Protein AF-A0A2G4IRA8-F1 (afdb_monomer)

Solvent-accessible surface area (backbone atoms only — not comparable to full-atom values): 6356 Å² total; per-residue (Å²): 109,27,68,59,30,42,78,68,69,36,54,68,62,12,44,54,40,19,49,54,39,30,77,71,67,37,29,69,26,20,33,50,36,24,51,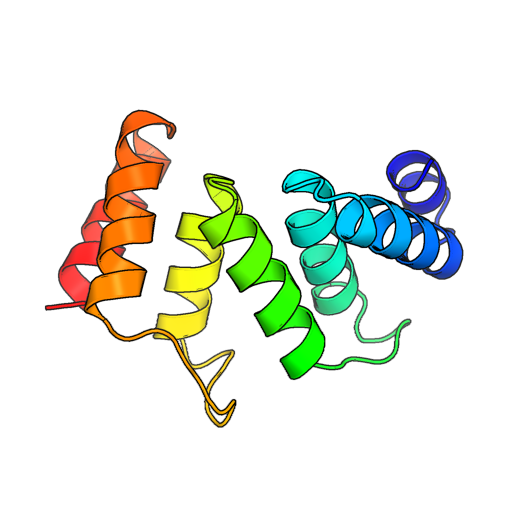50,46,70,76,37,43,92,81,41,92,68,48,69,69,61,31,50,51,25,24,52,50,6,25,76,59,68,29,46,71,25,17,51,49,44,43,52,38,51,75,70,47,75,58,64,91,53,84,88,65,76,51,64,73,54,46,46,51,30,39,65,69,21,48,88,75,48,56,73,70,52,35,56,53,45,53,55,55,51,61,75,62,111

Sequence (118 aa):
MGRCFFYAGQTAEALASFRQAASLGYRQAHFIHGLVMMRHSEVVSFDLKQIEGHWRDAARLDHANAQVSYVRETLRGTFEGIAGRPERAELKRFLEHAWPKVDYLGGLLIDDLMAALV

Secondary structure (DSSP, 8-state):
-HHHHHHTT-HHHHHHHHHHHHHTT-HHHHHHHHHHHHHTTTTS---HHHHHHHHHHHHHTT-HHHHHHHHHHHHTTTTTT-TTPPPHHHHHHHHHHHGGGS-HHHHHHHHHHHHTT-

Foldseek 3Di:
DLVVCVVVVNLVVNLVVLVVVVVVVDLVSLQVNLVSLVVVVVPDPNDLLSSLVSLVSSLVSLNLVSLLVSLVCVLVCVCPPHPPDDQLVVSLVSLVSNCVVDDPVSNVSSVVSNVSSD

Radius of gyration: 14.45 Å; Cα contacts (8 Å, |Δi|>4): 133; chains: 1; bounding box: 35×28×39 Å

Nearest PDB structures (foldseek):
  2xev-assembly1_A  TM=5.553E-01  e=2.426E-01  Xanthomonas campestris
  3sf4-assembly1_A  TM=6.015E-01  e=3.464E-01  Homo sapiens
  6hc2-assembly1_C  TM=5.892E-01  e=3.835E-01  Homo sapiens
  4wng-assembly1_A  TM=5.039E-01  e=2.276E+00  Homo sapiens
  5nnp-assembly1_A  TM=4.182E-01  e=1.236E+00  Thermochaetoides thermophila DSM 1495

pLDDT: mean 93.38, std 5.29, range [73.31, 98.5]

Mean predicted aligned error: 3.24 Å

Structure (mmCIF, N/CA/C/O backbone):
data_AF-A0A2G4IRA8-F1
#
_entry.id   AF-A0A2G4IRA8-F1
#
loop_
_atom_site.group_PDB
_atom_site.id
_atom_site.type_symbol
_atom_site.label_atom_id
_atom_site.label_alt_id
_atom_site.label_comp_id
_atom_site.label_asym_id
_atom_site.label_entity_id
_atom_site.label_seq_id
_atom_site.pdbx_PDB_ins_code
_atom_site.Cartn_x
_atom_site.Cartn_y
_atom_site.Cartn_z
_atom_site.occupancy
_atom_site.B_iso_or_equiv
_atom_site.auth_seq_id
_atom_site.auth_comp_id
_atom_site.auth_asym_id
_atom_site.auth_atom_id
_atom_site.pdbx_PDB_model_num
ATOM 1 N N . MET A 1 1 ? -6.395 13.486 14.340 1.00 82.38 1 MET A N 1
ATOM 2 C CA . MET A 1 1 ? -7.271 12.731 15.263 1.00 82.38 1 MET A CA 1
ATOM 3 C C . MET A 1 1 ? -7.194 11.218 15.062 1.00 82.38 1 MET A C 1
ATOM 5 O O . MET A 1 1 ? -6.982 10.537 16.049 1.00 82.38 1 MET A O 1
ATOM 9 N N . GLY A 1 2 ? -7.257 10.675 13.835 1.00 89.75 2 GLY A N 1
ATOM 10 C CA . GLY A 1 2 ? -7.305 9.211 13.621 1.00 89.75 2 GLY A CA 1
ATOM 11 C C . GLY A 1 2 ? -6.230 8.371 14.330 1.00 89.75 2 GLY A C 1
ATOM 12 O O . GLY A 1 2 ? -6.560 7.373 1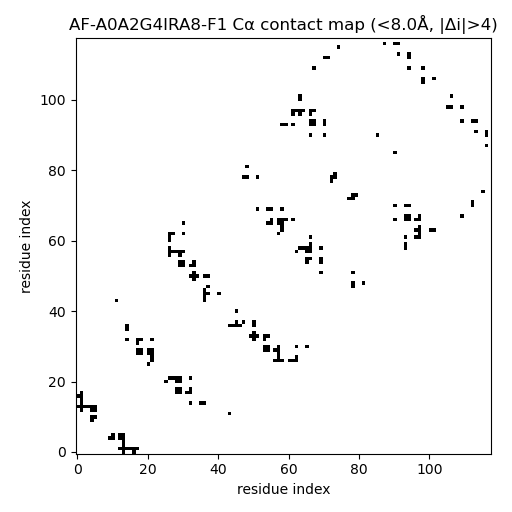4.957 1.00 89.75 2 GLY A O 1
ATOM 13 N N . ARG A 1 3 ? -4.957 8.798 14.326 1.00 90.62 3 ARG A N 1
ATOM 14 C CA . ARG A 1 3 ? -3.897 8.104 15.090 1.00 90.62 3 ARG A CA 1
ATOM 15 C C . ARG A 1 3 ? -4.117 8.157 16.608 1.00 90.62 3 ARG A C 1
ATOM 17 O O . ARG A 1 3 ? -3.820 7.184 17.281 1.00 90.62 3 ARG A O 1
ATOM 24 N N . CYS A 1 4 ? -4.648 9.262 17.136 1.00 94.31 4 CYS A N 1
ATOM 25 C CA . CYS A 1 4 ? -4.956 9.398 18.563 1.00 94.31 4 CYS A CA 1
ATOM 26 C C . CYS A 1 4 ? -6.051 8.410 18.979 1.00 94.31 4 CYS A C 1
ATOM 28 O O . CYS A 1 4 ? -5.866 7.696 19.954 1.00 94.31 4 CYS A O 1
ATOM 30 N N . PHE A 1 5 ? -7.136 8.314 18.201 1.00 93.81 5 PHE A N 1
ATOM 31 C CA . PHE A 1 5 ? -8.185 7.317 18.435 1.00 93.81 5 PHE A CA 1
ATOM 32 C C . PHE A 1 5 ? -7.640 5.891 18.350 1.00 93.81 5 PHE A C 1
ATOM 34 O O . PHE A 1 5 ? -7.915 5.078 19.225 1.00 93.81 5 PHE A O 1
ATOM 41 N N . PHE A 1 6 ? -6.797 5.608 17.352 1.00 92.19 6 PHE A N 1
ATOM 42 C CA . PHE A 1 6 ? -6.185 4.290 17.207 1.00 92.19 6 PHE A CA 1
ATOM 43 C C . PHE A 1 6 ? -5.345 3.908 18.435 1.00 92.19 6 PHE A C 1
ATOM 45 O O . PHE A 1 6 ? -5.518 2.825 18.982 1.00 92.19 6 PHE A O 1
ATOM 52 N N 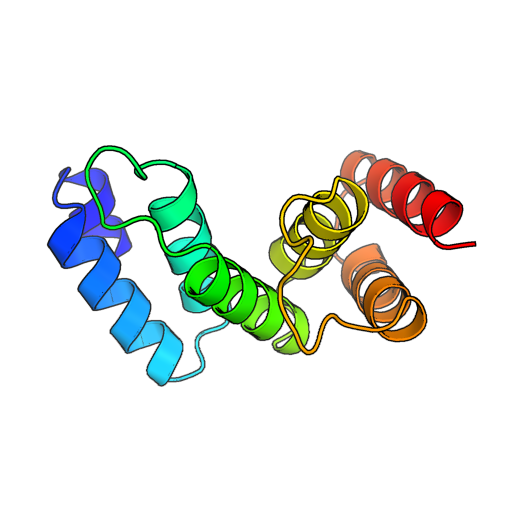. TYR A 1 7 ? -4.483 4.809 18.919 1.00 92.50 7 TYR A N 1
ATOM 53 C CA . TYR A 1 7 ? -3.676 4.558 20.119 1.00 92.50 7 TYR A CA 1
ATOM 54 C C . TYR A 1 7 ? -4.498 4.490 21.412 1.00 92.50 7 TYR A C 1
ATOM 56 O O . TYR A 1 7 ? -4.053 3.867 22.370 1.00 92.50 7 TYR A O 1
ATOM 64 N N . ALA A 1 8 ? -5.695 5.078 21.434 1.00 94.38 8 ALA A N 1
ATOM 65 C CA . ALA A 1 8 ? -6.648 4.953 22.532 1.00 94.38 8 ALA A CA 1
ATOM 66 C C . ALA A 1 8 ? -7.516 3.676 22.454 1.00 94.38 8 ALA A C 1
ATOM 68 O O . ALA A 1 8 ? -8.401 3.496 23.286 1.00 94.38 8 ALA A O 1
ATOM 69 N N . GLY A 1 9 ? -7.306 2.801 21.460 1.00 90.88 9 GLY A N 1
ATOM 70 C CA . GLY A 1 9 ? -8.118 1.593 21.249 1.00 90.88 9 GLY A CA 1
ATOM 71 C C . GLY A 1 9 ? -9.498 1.854 20.629 1.00 90.88 9 GLY A C 1
ATOM 72 O O . GLY A 1 9 ? -10.315 0.944 20.524 1.00 90.88 9 GLY A O 1
ATOM 73 N N . GLN A 1 10 ? -9.764 3.084 20.188 1.00 92.62 10 GLN A N 1
ATOM 74 C CA . GLN A 1 10 ? -11.025 3.516 19.583 1.00 92.62 10 GLN A CA 1
ATOM 75 C C . GLN A 1 10 ? -10.999 3.282 18.065 1.00 92.62 10 GLN A C 1
ATOM 77 O O . GLN A 1 10 ? -10.891 4.211 17.259 1.00 92.62 10 GLN A O 1
ATOM 82 N N . THR A 1 11 ? -11.008 2.009 17.657 1.00 91.81 11 THR A N 1
ATOM 83 C CA . THR A 1 11 ? -10.778 1.598 16.259 1.00 91.81 11 THR A CA 1
ATOM 84 C C . THR A 1 11 ? -11.831 2.148 15.291 1.00 91.81 11 THR A C 1
ATOM 86 O O . THR A 1 11 ? -11.482 2.559 14.183 1.00 91.81 11 THR A O 1
ATOM 89 N N . ALA A 1 12 ? -13.104 2.218 15.691 1.00 90.19 12 ALA A N 1
ATOM 90 C CA . ALA A 1 12 ? -14.177 2.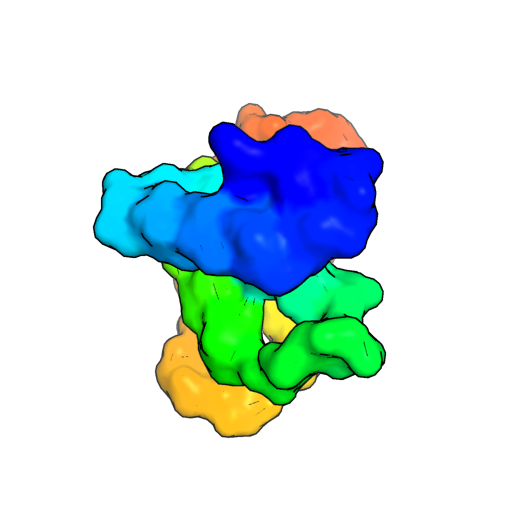722 14.831 1.00 90.19 12 ALA A CA 1
ATOM 91 C C . ALA A 1 12 ? -14.012 4.224 14.529 1.00 90.19 12 ALA A C 1
ATOM 93 O O . ALA A 1 12 ? -14.075 4.648 13.372 1.00 90.19 12 ALA A O 1
ATOM 94 N N . GLU A 1 13 ? -13.721 5.030 15.550 1.00 93.75 13 GLU A N 1
ATOM 95 C CA . GLU A 1 13 ? -13.466 6.468 15.437 1.00 93.75 13 GLU A CA 1
ATOM 96 C C . GLU A 1 13 ? -12.166 6.753 14.676 1.00 93.75 13 GLU A C 1
ATOM 98 O O . GLU A 1 13 ? -12.078 7.713 13.896 1.00 93.75 13 GLU A O 1
ATOM 103 N N . ALA A 1 14 ? -11.160 5.889 14.848 1.00 94.81 14 ALA A N 1
ATOM 104 C CA . ALA A 1 14 ? -9.929 5.936 14.074 1.00 94.81 14 ALA A CA 1
ATOM 105 C C . ALA A 1 14 ? -10.205 5.732 12.580 1.00 94.81 14 ALA A C 1
ATOM 107 O O . ALA A 1 14 ? -9.796 6.569 11.772 1.00 94.81 14 ALA A O 1
ATOM 108 N N . LEU A 1 15 ? -10.941 4.677 12.212 1.00 93.25 15 LEU A N 1
ATOM 109 C CA . LEU A 1 15 ? -11.313 4.398 10.823 1.00 93.25 15 LEU A CA 1
ATOM 110 C C . LEU A 1 15 ? -12.149 5.530 10.221 1.00 93.25 15 LEU A C 1
ATOM 112 O O . LEU A 1 15 ? -11.830 6.000 9.130 1.00 93.25 15 LEU A O 1
ATOM 116 N N . ALA A 1 16 ? -13.146 6.049 10.944 1.00 93.62 16 ALA A N 1
ATOM 117 C CA . ALA A 1 16 ? -13.934 7.194 10.486 1.00 93.62 16 ALA A CA 1
ATOM 118 C C . ALA A 1 16 ? -13.047 8.418 10.192 1.00 93.62 16 ALA A C 1
ATOM 120 O O . ALA A 1 16 ? -13.178 9.050 9.140 1.00 93.62 16 ALA A O 1
ATOM 121 N N . SER A 1 17 ? -12.087 8.702 11.077 1.00 96.25 17 SER A N 1
ATOM 122 C CA . SER A 1 17 ? -11.123 9.791 10.903 1.00 96.25 17 SER A CA 1
ATOM 123 C C . SER A 1 17 ? -10.183 9.567 9.715 1.00 96.25 17 SER A C 1
ATOM 125 O O . SER A 1 17 ? -9.885 10.507 8.976 1.00 96.25 17 SER A O 1
ATOM 127 N N . PHE A 1 18 ? -9.688 8.340 9.521 1.00 95.56 18 PHE A N 1
ATOM 128 C CA . PHE A 1 18 ? -8.832 8.017 8.380 1.00 95.56 18 PHE A CA 1
ATOM 129 C C . PHE A 1 18 ? -9.604 8.088 7.066 1.00 95.56 18 PHE A C 1
ATOM 131 O O . PHE A 1 18 ? -9.084 8.652 6.109 1.00 95.56 18 PHE A O 1
ATOM 138 N N . ARG A 1 19 ? -10.854 7.616 7.027 1.00 94.62 19 ARG A N 1
ATOM 139 C CA . ARG A 1 19 ? -11.734 7.738 5.860 1.00 94.62 19 ARG A CA 1
ATOM 140 C C . ARG A 1 19 ? -11.979 9.198 5.490 1.00 94.62 19 ARG A C 1
ATOM 142 O O . ARG A 1 19 ? -11.874 9.549 4.318 1.00 94.62 19 ARG A O 1
ATOM 149 N N . GLN A 1 20 ? -12.247 10.058 6.474 1.00 96.44 20 GLN A N 1
ATOM 150 C CA . GLN A 1 20 ? -12.405 11.493 6.231 1.00 96.44 20 GLN A CA 1
ATOM 151 C C . GLN A 1 20 ? -11.123 12.102 5.646 1.00 96.44 20 GLN A C 1
ATOM 153 O O . GLN A 1 20 ? -11.174 12.772 4.619 1.00 96.44 20 GLN A O 1
ATOM 158 N N . ALA A 1 21 ? -9.959 11.833 6.240 1.00 96.88 21 ALA A N 1
ATOM 159 C CA . ALA A 1 21 ? -8.692 12.325 5.702 1.00 96.88 21 ALA A CA 1
ATOM 160 C C . ALA A 1 21 ? -8.375 11.742 4.306 1.00 96.88 21 ALA A C 1
ATOM 162 O O . ALA A 1 21 ? -7.887 12.458 3.437 1.00 96.88 21 ALA A O 1
ATOM 163 N N . ALA A 1 22 ? -8.699 10.477 4.039 1.00 96.19 22 ALA A N 1
ATOM 164 C CA . ALA A 1 22 ? -8.558 9.894 2.707 1.00 96.19 22 ALA A CA 1
ATOM 165 C C . ALA A 1 22 ? -9.435 10.635 1.682 1.00 96.19 22 ALA A C 1
ATOM 167 O O . ALA A 1 22 ? -8.943 11.020 0.629 1.00 96.19 22 ALA A O 1
ATOM 168 N N . SER A 1 23 ? -10.686 10.965 2.029 1.00 94.81 23 SER A N 1
ATOM 169 C CA . SER A 1 23 ? -11.576 11.744 1.149 1.00 94.81 23 SER A CA 1
ATOM 170 C C . SER A 1 23 ? -11.062 13.155 0.820 1.00 94.81 23 SER A C 1
ATOM 172 O O . SER A 1 23 ? -11.467 13.739 -0.180 1.00 94.81 23 SER A O 1
ATOM 174 N N . LEU A 1 24 ? -10.135 13.684 1.626 1.00 95.50 24 LEU A N 1
ATOM 175 C CA . LEU A 1 24 ? -9.441 14.956 1.395 1.00 95.50 24 LEU A CA 1
ATOM 176 C C . LEU A 1 24 ? -8.121 14.793 0.612 1.00 95.50 24 LEU A C 1
ATOM 178 O O . LEU A 1 24 ? -7.358 15.747 0.491 1.00 95.50 24 LEU A O 1
ATOM 182 N N . GLY A 1 25 ? -7.817 13.594 0.105 1.00 93.44 25 GLY A N 1
ATOM 183 C CA . GLY A 1 25 ? -6.630 13.317 -0.711 1.00 93.44 25 GLY A CA 1
ATOM 184 C C . GLY A 1 25 ? -5.349 13.034 0.081 1.00 93.44 25 GLY A C 1
ATOM 185 O O . GLY A 1 25 ? -4.261 12.974 -0.496 1.00 93.44 25 GLY A O 1
ATOM 186 N N . TYR A 1 26 ? -5.422 12.835 1.402 1.00 96.31 26 TYR A N 1
ATOM 187 C CA . TYR A 1 26 ? -4.228 12.520 2.190 1.00 96.31 26 TYR A CA 1
ATOM 188 C C . TYR A 1 26 ? -3.758 11.079 1.932 1.00 96.31 26 TYR A C 1
ATOM 190 O O . TYR A 1 26 ? -4.282 10.123 2.507 1.00 96.31 26 TYR A O 1
ATOM 198 N N . ARG A 1 27 ? -2.689 10.917 1.140 1.00 96.56 27 ARG A N 1
ATOM 199 C CA . ARG A 1 27 ? -2.079 9.611 0.795 1.00 96.56 27 ARG A CA 1
ATOM 200 C C . ARG A 1 27 ? -1.790 8.702 1.995 1.00 96.56 27 ARG A C 1
ATOM 202 O O . ARG A 1 27 ? -2.018 7.497 1.955 1.00 96.56 27 ARG A O 1
ATOM 209 N N . GLN A 1 28 ? -1.325 9.290 3.099 1.00 96.06 28 GLN A N 1
ATOM 210 C CA . GLN A 1 28 ? -1.027 8.567 4.337 1.00 96.06 28 GLN A CA 1
ATOM 211 C C . GLN A 1 28 ? -2.298 8.009 4.984 1.00 96.06 28 GLN A C 1
ATOM 213 O O . GLN A 1 28 ? -2.256 6.938 5.588 1.00 96.06 28 GLN A O 1
ATOM 218 N N . ALA A 1 29 ? -3.413 8.735 4.873 1.00 96.50 29 ALA A N 1
ATOM 219 C CA . ALA A 1 29 ? -4.690 8.315 5.424 1.00 96.50 29 ALA A CA 1
ATOM 220 C C . ALA A 1 29 ? -5.258 7.132 4.641 1.00 96.50 29 ALA A C 1
ATOM 222 O O . ALA A 1 29 ? -5.681 6.172 5.271 1.00 96.50 29 ALA A O 1
ATOM 223 N N . HIS A 1 30 ? -5.165 7.146 3.307 1.00 96.62 30 HIS A N 1
ATOM 224 C CA . HIS A 1 30 ? -5.491 5.981 2.479 1.00 96.62 30 HIS A CA 1
ATOM 225 C C . HIS A 1 30 ? -4.715 4.731 2.929 1.00 96.62 30 HIS A C 1
ATOM 227 O O . HIS A 1 30 ? -5.320 3.708 3.247 1.00 96.62 30 HIS A O 1
ATOM 233 N N . PHE A 1 31 ? -3.386 4.828 3.050 1.00 96.56 31 PHE A N 1
ATOM 234 C CA . PHE A 1 31 ? -2.561 3.685 3.450 1.00 96.56 31 PHE A CA 1
ATOM 235 C C . PHE A 1 31 ? -2.909 3.164 4.855 1.00 96.56 31 PHE A C 1
ATOM 237 O O . PHE A 1 31 ? -3.120 1.964 5.040 1.00 96.56 31 PHE A O 1
ATOM 244 N N . ILE A 1 32 ? -3.010 4.060 5.847 1.00 95.06 32 ILE A N 1
ATOM 245 C CA . ILE A 1 32 ? -3.318 3.670 7.232 1.00 95.06 32 ILE A CA 1
ATOM 246 C C . ILE A 1 32 ? -4.736 3.111 7.349 1.00 95.06 32 ILE A C 1
ATOM 248 O O . ILE A 1 32 ? -4.924 2.142 8.075 1.00 95.06 32 ILE A O 1
ATOM 252 N N . HIS A 1 33 ? -5.713 3.673 6.633 1.00 94.38 33 HIS A N 1
ATOM 253 C CA . HIS A 1 33 ? -7.091 3.190 6.674 1.00 94.38 33 HIS A CA 1
ATOM 254 C C . HIS A 1 33 ? -7.163 1.713 6.272 1.00 94.38 33 HIS A C 1
ATOM 256 O O . HIS A 1 33 ? -7.608 0.887 7.067 1.00 94.38 33 HIS A O 1
ATOM 262 N N . GLY A 1 34 ? -6.614 1.362 5.102 1.00 93.38 34 GLY A N 1
ATOM 263 C CA . GLY A 1 34 ? -6.574 -0.031 4.653 1.00 93.38 34 GLY A CA 1
ATOM 264 C C . GLY A 1 34 ? -5.736 -0.934 5.568 1.00 93.38 34 GLY A C 1
ATOM 265 O O . GLY A 1 34 ? -6.124 -2.068 5.829 1.00 93.38 34 GLY A O 1
ATOM 266 N N . LEU A 1 35 ? -4.624 -0.431 6.125 1.00 92.44 35 LEU A N 1
ATOM 267 C CA . LEU A 1 35 ? -3.790 -1.202 7.058 1.00 92.44 35 LEU A CA 1
ATOM 268 C C . LEU A 1 35 ? -4.537 -1.560 8.351 1.00 92.44 35 LEU A C 1
ATOM 270 O O . LEU A 1 35 ? -4.420 -2.686 8.829 1.00 92.44 35 LEU A O 1
ATOM 274 N N . VAL A 1 36 ? -5.290 -0.614 8.919 1.00 92.12 36 VAL A N 1
ATOM 275 C CA . VAL A 1 36 ? -6.080 -0.845 10.138 1.00 92.12 36 VAL A CA 1
ATOM 276 C C . VAL A 1 36 ? -7.228 -1.808 9.850 1.00 92.12 36 VAL A C 1
ATOM 278 O O . VAL A 1 36 ? -7.414 -2.748 10.616 1.00 92.12 36 VAL A O 1
ATOM 281 N N . MET A 1 37 ? -7.935 -1.642 8.727 1.00 91.25 37 MET A N 1
ATOM 282 C CA . MET A 1 37 ? -8.984 -2.580 8.309 1.00 91.25 37 MET A CA 1
ATOM 283 C C . MET A 1 37 ? -8.463 -4.012 8.147 1.00 91.25 37 MET A C 1
ATOM 285 O O . MET A 1 37 ? -9.113 -4.956 8.583 1.00 91.25 37 MET A O 1
ATOM 289 N N . MET A 1 38 ? -7.279 -4.178 7.551 1.00 88.00 38 MET A N 1
ATOM 290 C CA . MET A 1 38 ? -6.683 -5.496 7.334 1.00 88.00 38 MET A CA 1
ATOM 291 C C . MET A 1 38 ? -6.214 -6.157 8.639 1.00 88.00 38 MET A C 1
ATOM 293 O O . MET A 1 38 ? -6.309 -7.370 8.774 1.00 88.00 38 MET A O 1
ATOM 297 N N . ARG A 1 39 ? -5.698 -5.377 9.600 1.00 86.62 39 ARG A N 1
ATOM 298 C CA . ARG A 1 39 ? -5.170 -5.894 10.878 1.00 86.62 39 ARG A CA 1
ATOM 299 C C . ARG A 1 39 ? -6.225 -6.151 11.947 1.00 86.62 39 ARG A C 1
ATOM 301 O O . ARG A 1 39 ? -5.926 -6.888 12.875 1.00 86.62 39 ARG A O 1
ATOM 308 N N . HIS A 1 40 ? -7.387 -5.516 11.830 1.00 85.19 40 HIS A N 1
ATOM 309 C CA . HIS A 1 40 ? -8.462 -5.589 12.820 1.00 85.19 40 HIS A CA 1
ATOM 310 C C . HIS A 1 40 ? -9.759 -6.142 12.230 1.00 85.19 40 HIS A C 1
ATOM 312 O O . HIS A 1 40 ? -10.850 -5.758 12.649 1.00 85.19 40 HIS A O 1
ATOM 318 N N . SER A 1 41 ? 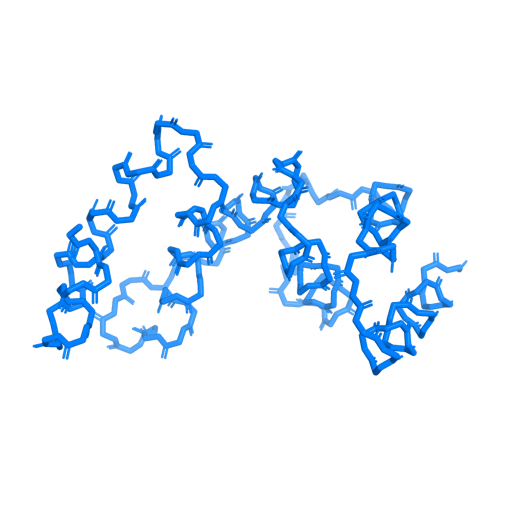-9.643 -7.026 11.236 1.00 81.25 41 SER A N 1
ATOM 319 C CA . SER A 1 41 ? -10.765 -7.661 10.529 1.00 81.25 41 SER A CA 1
ATOM 320 C C . SER A 1 41 ? -11.777 -8.365 11.446 1.00 81.25 41 SER A C 1
ATOM 322 O O . SER A 1 41 ? -12.924 -8.573 11.070 1.00 81.25 41 SER A O 1
ATOM 324 N N . GLU A 1 42 ? -11.357 -8.721 12.657 1.00 79.62 42 GLU A N 1
ATOM 325 C CA . GLU A 1 42 ? -12.163 -9.329 13.710 1.00 79.62 42 GLU A CA 1
ATOM 326 C C . GLU A 1 42 ? -13.039 -8.321 14.472 1.00 79.62 42 GLU A C 1
ATOM 328 O O . GLU A 1 42 ? -14.043 -8.703 15.067 1.00 79.62 42 GLU A O 1
ATOM 333 N N . VAL A 1 43 ? -12.675 -7.035 14.446 1.00 73.31 43 VAL A N 1
ATOM 334 C CA . VAL A 1 43 ? -13.381 -5.940 15.140 1.00 73.31 43 VAL A CA 1
ATOM 335 C C . VAL A 1 43 ? -14.129 -5.036 14.157 1.00 73.31 43 VAL A C 1
ATOM 337 O O . VAL A 1 43 ? -15.055 -4.322 14.542 1.00 73.31 43 VAL A O 1
ATOM 340 N N . VAL A 1 44 ? -13.741 -5.040 12.880 1.00 77.56 44 VAL A N 1
ATOM 341 C CA . VAL A 1 44 ? -14.293 -4.150 11.853 1.00 77.56 44 VAL A CA 1
ATOM 342 C C . VAL A 1 44 ? -14.718 -4.949 10.631 1.00 77.56 44 VAL A C 1
ATOM 344 O O . VAL A 1 44 ? -14.102 -5.955 10.303 1.00 77.56 44 VAL A O 1
ATOM 347 N N . SER A 1 45 ? -15.763 -4.490 9.935 1.00 76.75 45 SER A N 1
ATOM 348 C CA . SER A 1 45 ? -16.240 -5.152 8.717 1.00 76.75 45 SER A CA 1
ATOM 349 C C . SER A 1 45 ? -15.109 -5.260 7.694 1.00 76.75 45 SER A C 1
ATOM 351 O O . SER A 1 45 ? -14.682 -4.258 7.116 1.00 76.75 45 SER A O 1
ATOM 353 N N . PHE A 1 46 ? -14.632 -6.482 7.472 1.00 83.62 46 PHE A N 1
ATOM 354 C CA . PHE A 1 46 ? -13.578 -6.769 6.515 1.00 83.62 46 PHE A CA 1
ATOM 355 C C . PHE A 1 46 ? -14.135 -6.720 5.089 1.00 83.62 46 PHE A C 1
ATOM 357 O O . PHE A 1 46 ? -14.855 -7.617 4.656 1.00 83.62 46 PHE A O 1
ATOM 364 N N . ASP A 1 47 ? -13.797 -5.658 4.360 1.00 89.62 47 ASP A N 1
ATOM 365 C CA . ASP A 1 47 ? -14.088 -5.509 2.935 1.00 89.62 47 ASP A CA 1
ATOM 366 C C . ASP A 1 47 ? -12.768 -5.390 2.168 1.00 89.62 47 ASP A C 1
ATOM 368 O O . ASP A 1 47 ? -12.137 -4.331 2.106 1.00 89.62 47 ASP A O 1
ATOM 372 N N . LEU A 1 48 ? -12.351 -6.508 1.577 1.00 90.44 48 LEU A N 1
ATOM 373 C CA . LEU A 1 48 ? -11.102 -6.611 0.832 1.00 90.44 48 LEU A CA 1
ATOM 374 C C . LEU A 1 48 ? -11.064 -5.672 -0.384 1.00 90.44 48 LEU A C 1
ATOM 376 O O . LEU A 1 48 ? -10.002 -5.147 -0.715 1.00 90.44 48 LEU A O 1
ATOM 380 N N . LYS A 1 49 ? -12.213 -5.403 -1.016 1.00 92.56 49 LYS A N 1
ATOM 381 C CA . LYS A 1 49 ? -12.308 -4.474 -2.149 1.00 92.56 49 LYS A CA 1
ATOM 382 C C . LYS A 1 49 ? -12.078 -3.036 -1.695 1.00 92.56 49 LYS A C 1
ATOM 384 O O . LYS A 1 49 ? -11.405 -2.271 -2.384 1.00 92.56 49 LYS A O 1
ATOM 389 N N . GLN A 1 50 ? -12.600 -2.669 -0.528 1.00 92.50 50 GLN A N 1
ATOM 390 C CA . GLN A 1 50 ? -12.340 -1.357 0.060 1.00 92.50 50 GLN A CA 1
ATOM 391 C C . GLN A 1 50 ? -10.865 -1.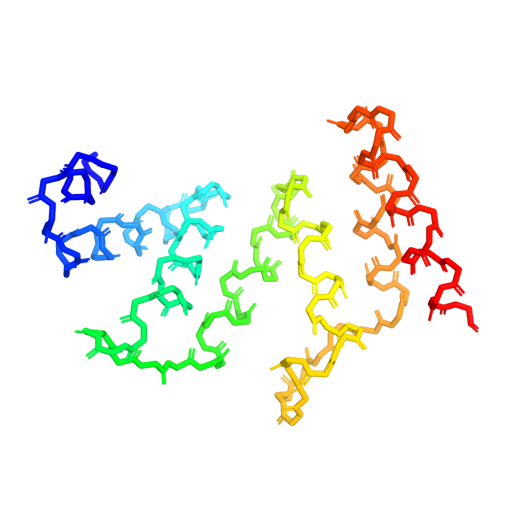198 0.462 1.00 92.50 50 GLN A C 1
ATOM 393 O O . GLN A 1 50 ? -10.272 -0.149 0.200 1.00 92.50 50 GLN A O 1
ATOM 398 N N . ILE A 1 51 ? -10.255 -2.234 1.048 1.00 92.69 51 ILE A N 1
ATOM 399 C CA . ILE A 1 51 ? -8.827 -2.235 1.409 1.00 92.69 51 ILE A CA 1
ATOM 400 C C . ILE A 1 51 ? -7.952 -2.062 0.160 1.00 92.69 51 ILE A C 1
ATOM 402 O O . ILE A 1 51 ? -7.084 -1.185 0.145 1.00 92.69 51 ILE A O 1
ATOM 406 N N . GLU A 1 52 ? -8.211 -2.851 -0.890 1.00 94.81 52 GLU A N 1
ATOM 407 C CA . GLU A 1 52 ? -7.512 -2.771 -2.180 1.00 94.81 52 GLU A CA 1
ATOM 408 C C . GLU A 1 52 ? -7.572 -1.354 -2.751 1.00 94.81 52 GLU A C 1
ATOM 410 O O . GLU A 1 52 ? -6.530 -0.777 -3.069 1.00 94.81 52 GLU A O 1
ATOM 415 N N . GLY A 1 53 ? -8.771 -0.763 -2.796 1.00 94.69 53 GLY A N 1
ATOM 416 C CA . GLY A 1 53 ? -8.974 0.589 -3.309 1.00 94.69 53 GLY A CA 1
ATOM 417 C C . GLY A 1 53 ? -8.154 1.627 -2.545 1.00 94.69 53 GLY A C 1
ATOM 418 O O . GLY A 1 53 ? -7.423 2.408 -3.152 1.00 94.69 53 GLY A O 1
ATOM 419 N N . HIS A 1 54 ? -8.182 1.590 -1.209 1.00 95.00 54 HIS A N 1
ATOM 420 C CA . HIS A 1 54 ? -7.389 2.510 -0.397 1.00 95.00 54 HIS A CA 1
ATOM 421 C C . HIS A 1 54 ? -5.883 2.364 -0.630 1.00 95.00 54 HIS A C 1
ATOM 423 O O . HIS A 1 54 ? -5.179 3.368 -0.730 1.00 95.00 54 HIS A O 1
ATOM 429 N N . TRP A 1 55 ? -5.364 1.143 -0.724 1.00 95.44 55 TRP A N 1
ATOM 430 C CA . TRP A 1 55 ? -3.933 0.936 -0.941 1.00 95.44 55 TRP A CA 1
ATOM 431 C C . TRP A 1 55 ? -3.490 1.334 -2.345 1.00 95.44 55 TRP A C 1
ATOM 433 O O . TRP A 1 55 ? -2.445 1.974 -2.488 1.00 95.44 55 TRP A O 1
ATOM 443 N N . ARG A 1 56 ? -4.305 1.039 -3.361 1.00 95.94 56 ARG A N 1
ATOM 444 C CA . ARG A 1 56 ? -4.066 1.486 -4.733 1.00 95.94 56 ARG A CA 1
ATOM 445 C C . ARG A 1 56 ? -4.066 3.009 -4.833 1.00 95.94 56 ARG A C 1
ATOM 447 O O . ARG A 1 56 ? -3.158 3.578 -5.433 1.00 95.94 56 ARG A O 1
ATOM 454 N N . ASP A 1 57 ? -5.029 3.679 -4.206 1.00 96.25 57 ASP A N 1
ATOM 455 C CA . ASP A 1 57 ? -5.093 5.143 -4.194 1.00 96.25 57 ASP A CA 1
ATOM 456 C C . ASP A 1 57 ? -3.880 5.750 -3.478 1.00 96.25 57 ASP A C 1
ATOM 458 O O . ASP A 1 57 ? -3.270 6.692 -3.979 1.00 96.25 57 ASP A O 1
ATOM 462 N N . ALA A 1 58 ? -3.455 5.175 -2.348 1.00 97.81 58 ALA A N 1
ATOM 463 C CA . ALA A 1 58 ? -2.227 5.601 -1.679 1.00 97.81 58 ALA A CA 1
ATOM 464 C C . ALA A 1 58 ? -0.986 5.431 -2.572 1.00 97.81 58 ALA A C 1
ATOM 466 O O . ALA A 1 58 ? -0.136 6.322 -2.605 1.00 97.81 58 ALA A O 1
ATOM 467 N N . ALA A 1 59 ? -0.881 4.312 -3.297 1.00 97.56 59 ALA A N 1
ATOM 468 C CA . ALA A 1 59 ? 0.223 4.052 -4.218 1.00 97.56 59 ALA A CA 1
ATOM 469 C C . ALA A 1 59 ? 0.247 5.053 -5.388 1.00 97.56 59 ALA A C 1
ATOM 471 O O . ALA A 1 59 ? 1.310 5.580 -5.724 1.00 97.56 59 ALA A O 1
ATOM 472 N N . ARG A 1 60 ? -0.926 5.381 -5.950 1.00 96.94 60 ARG A N 1
ATOM 473 C CA . ARG A 1 60 ? -1.094 6.401 -7.002 1.00 96.94 60 ARG A CA 1
ATOM 474 C C . ARG A 1 60 ? -0.788 7.815 -6.516 1.00 96.94 60 ARG A C 1
ATOM 476 O O . ARG A 1 60 ? -0.255 8.615 -7.275 1.00 96.94 60 ARG A O 1
ATOM 483 N N . LEU A 1 61 ? -1.056 8.104 -5.244 1.00 97.00 61 LEU A N 1
ATOM 484 C CA . LEU A 1 61 ? -0.682 9.355 -4.579 1.00 97.00 61 LEU A CA 1
ATOM 485 C C . LEU A 1 61 ? 0.772 9.357 -4.063 1.00 97.00 61 LEU A C 1
ATOM 487 O O . LEU A 1 61 ? 1.117 10.132 -3.170 1.00 97.00 61 LEU A O 1
ATOM 491 N N . ASP A 1 62 ? 1.623 8.490 -4.612 1.00 96.50 62 ASP A N 1
ATOM 492 C CA . ASP A 1 62 ? 3.067 8.445 -4.384 1.00 96.50 62 ASP A CA 1
ATOM 493 C C . ASP A 1 62 ? 3.503 8.112 -2.942 1.00 96.50 62 ASP A C 1
ATOM 495 O O . ASP A 1 62 ? 4.552 8.535 -2.449 1.00 96.50 62 ASP A O 1
ATOM 499 N N . HIS A 1 63 ? 2.694 7.330 -2.224 1.00 97.31 63 HIS A N 1
ATOM 500 C CA . HIS A 1 63 ? 3.068 6.819 -0.908 1.00 97.31 63 HIS A CA 1
ATOM 501 C C . HIS A 1 63 ? 3.983 5.588 -1.036 1.00 97.31 63 HIS A C 1
ATOM 503 O O . HIS A 1 63 ? 3.499 4.486 -1.293 1.00 97.31 63 HIS A O 1
ATOM 509 N N . ALA A 1 64 ? 5.285 5.742 -0.766 1.00 95.94 64 ALA A N 1
ATOM 510 C CA . ALA A 1 64 ? 6.304 4.696 -0.965 1.00 95.94 64 ALA A CA 1
ATOM 511 C C . ALA A 1 64 ? 5.943 3.338 -0.332 1.00 95.94 64 ALA A C 1
ATOM 513 O O . ALA A 1 64 ? 5.915 2.316 -1.012 1.00 95.94 64 ALA A O 1
ATOM 514 N N . ASN A 1 65 ? 5.544 3.312 0.945 1.00 95.31 65 ASN A N 1
ATOM 515 C CA . ASN A 1 65 ? 5.178 2.037 1.580 1.00 95.31 65 ASN A CA 1
ATOM 516 C C . ASN A 1 65 ? 3.924 1.410 0.959 1.00 95.31 65 ASN A C 1
ATOM 518 O O . ASN A 1 65 ? 3.782 0.192 1.001 1.00 95.31 65 ASN A O 1
ATOM 522 N N . ALA A 1 66 ? 3.017 2.218 0.399 1.00 97.12 66 ALA A N 1
ATOM 523 C CA . ALA A 1 66 ? 1.825 1.697 -0.257 1.00 97.12 66 ALA A CA 1
ATOM 524 C C . ALA A 1 66 ? 2.195 1.124 -1.623 1.00 97.12 66 ALA A C 1
ATOM 526 O O . ALA A 1 66 ? 1.747 0.034 -1.933 1.00 97.12 66 ALA A O 1
ATOM 527 N N . GLN A 1 67 ? 3.072 1.794 -2.381 1.00 98.19 67 GLN A N 1
ATOM 528 C CA . GLN A 1 67 ? 3.625 1.282 -3.639 1.00 98.19 67 GLN A CA 1
ATOM 529 C C . GLN A 1 67 ? 4.231 -0.117 -3.446 1.00 98.19 67 GLN A C 1
ATOM 531 O O . GLN A 1 67 ? 3.824 -1.059 -4.119 1.00 98.19 67 GLN A O 1
ATOM 536 N N . VAL A 1 68 ? 5.116 -0.286 -2.459 1.00 97.75 68 VAL A N 1
ATOM 537 C CA . VAL A 1 68 ? 5.761 -1.582 -2.186 1.00 97.75 68 VAL A CA 1
ATOM 538 C C . VAL A 1 68 ? 4.768 -2.612 -1.634 1.00 97.75 68 VAL A C 1
ATOM 540 O O . VAL A 1 68 ? 4.688 -3.734 -2.137 1.00 97.75 68 VAL A O 1
ATOM 543 N N . SER A 1 69 ? 3.979 -2.246 -0.616 1.00 95.81 69 SER A N 1
ATOM 544 C CA . SER A 1 69 ? 3.061 -3.190 0.045 1.00 95.81 69 SER A CA 1
ATOM 545 C C . SER A 1 69 ? 1.951 -3.654 -0.890 1.00 95.81 69 SER A C 1
ATOM 547 O O . SER A 1 69 ? 1.632 -4.837 -0.924 1.00 95.81 69 SER A O 1
ATOM 549 N N . TYR A 1 70 ? 1.382 -2.740 -1.675 1.00 96.81 70 TYR A N 1
ATOM 550 C CA . TYR A 1 70 ? 0.322 -3.058 -2.619 1.00 96.81 70 TYR A CA 1
ATOM 551 C C . TYR A 1 70 ? 0.807 -4.034 -3.689 1.00 96.81 70 TYR A C 1
ATOM 553 O O . TYR A 1 70 ? 0.138 -5.035 -3.933 1.00 96.81 70 TYR A O 1
ATOM 561 N N . VAL A 1 71 ? 1.987 -3.803 -4.276 1.00 97.69 71 VAL A N 1
ATOM 562 C CA . VAL A 1 71 ? 2.563 -4.719 -5.273 1.00 97.69 71 VAL A CA 1
ATOM 563 C C . VAL A 1 71 ? 2.831 -6.093 -4.661 1.00 97.69 71 VAL A C 1
ATOM 565 O O . VAL A 1 71 ? 2.444 -7.105 -5.244 1.00 97.69 71 VAL A O 1
ATOM 568 N N . ARG A 1 72 ? 3.409 -6.145 -3.457 1.00 97.06 72 ARG A N 1
ATOM 569 C CA . ARG A 1 72 ? 3.659 -7.401 -2.738 1.00 97.06 72 ARG A CA 1
ATOM 570 C C . ARG A 1 72 ? 2.380 -8.199 -2.480 1.00 97.06 72 ARG A C 1
ATOM 572 O O . ARG A 1 72 ? 2.349 -9.390 -2.772 1.00 97.06 72 ARG A O 1
ATOM 579 N N . GLU A 1 73 ? 1.336 -7.571 -1.945 1.00 95.12 73 GLU A N 1
ATOM 580 C CA . GLU A 1 73 ? 0.057 -8.249 -1.679 1.00 95.12 73 GLU A CA 1
ATOM 581 C C . GLU A 1 73 ? -0.653 -8.658 -2.972 1.00 95.12 73 GLU A C 1
ATOM 583 O O . GLU A 1 73 ? -1.225 -9.742 -3.072 1.00 95.12 73 GLU A O 1
ATOM 588 N N . THR A 1 74 ? -0.530 -7.837 -4.009 1.00 95.62 74 THR A N 1
ATOM 589 C CA . THR A 1 74 ? -1.026 -8.150 -5.347 1.00 95.62 74 THR A CA 1
ATOM 590 C C . THR A 1 74 ? -0.352 -9.417 -5.893 1.00 95.62 74 THR A C 1
ATOM 592 O O . THR A 1 74 ? -1.039 -10.345 -6.322 1.00 95.62 74 THR A O 1
ATOM 595 N N . LEU A 1 75 ? 0.979 -9.514 -5.830 1.00 95.50 75 LEU A N 1
ATOM 596 C CA . LEU A 1 75 ? 1.738 -10.696 -6.268 1.00 95.50 75 LEU A CA 1
ATOM 597 C C . LEU A 1 75 ? 1.459 -11.949 -5.424 1.00 95.50 75 LEU A C 1
ATOM 599 O O . LEU A 1 75 ? 1.522 -13.056 -5.946 1.00 95.50 75 LEU A O 1
ATOM 603 N N . ARG A 1 76 ? 1.097 -11.783 -4.149 1.00 94.69 76 ARG A N 1
ATOM 604 C CA . ARG A 1 76 ? 0.685 -12.881 -3.256 1.00 94.69 76 ARG A CA 1
ATOM 605 C C . ARG A 1 76 ? -0.719 -13.421 -3.527 1.00 94.69 76 ARG A C 1
ATOM 607 O O . ARG A 1 76 ? -1.101 -14.405 -2.905 1.00 94.69 76 ARG A O 1
ATOM 614 N N . GLY A 1 77 ? -1.484 -12.778 -4.408 1.00 93.69 77 GLY A N 1
ATOM 615 C CA . GLY A 1 77 ? -2.878 -13.142 -4.664 1.00 93.69 77 GLY A CA 1
ATOM 616 C C . GLY A 1 77 ? -3.859 -12.598 -3.622 1.00 93.69 77 GLY A C 1
ATOM 617 O O . GLY A 1 77 ? -5.043 -12.899 -3.701 1.00 93.69 77 GLY A O 1
ATOM 618 N N . THR A 1 78 ? -3.421 -11.741 -2.690 1.00 92.00 78 THR A N 1
ATOM 619 C CA . THR A 1 78 ? -4.289 -11.165 -1.647 1.00 92.00 78 THR A CA 1
ATOM 620 C C . THR A 1 78 ? -5.494 -10.433 -2.240 1.00 92.00 78 THR A C 1
ATOM 622 O O . THR A 1 78 ? -6.561 -10.444 -1.646 1.00 92.00 78 THR A O 1
ATOM 625 N N . PHE A 1 79 ? -5.344 -9.822 -3.419 1.00 92.19 79 PHE A N 1
ATOM 626 C CA . PHE A 1 79 ? -6.413 -9.111 -4.134 1.00 92.19 79 PHE A CA 1
ATOM 627 C C . PHE A 1 79 ? -6.932 -9.874 -5.366 1.00 92.19 79 PHE A C 1
ATOM 629 O O . PHE A 1 79 ? -7.447 -9.273 -6.312 1.00 92.19 79 PHE A O 1
ATOM 636 N N . GLU A 1 80 ? -6.760 -11.196 -5.406 1.00 90.69 80 GLU A N 1
ATOM 637 C CA . GLU A 1 80 ? -7.291 -12.027 -6.486 1.00 90.69 80 GLU A CA 1
ATOM 638 C C . GLU A 1 80 ? -8.830 -11.983 -6.521 1.00 90.69 80 GLU A C 1
ATOM 640 O O . GLU A 1 80 ? -9.498 -11.901 -5.494 1.00 90.69 80 GLU A O 1
ATOM 645 N N . GLY A 1 81 ? -9.408 -11.963 -7.726 1.00 87.19 81 GLY A N 1
ATOM 646 C CA . GLY A 1 81 ? -10.859 -11.848 -7.922 1.00 87.19 81 GLY A CA 1
ATOM 647 C C . GLY A 1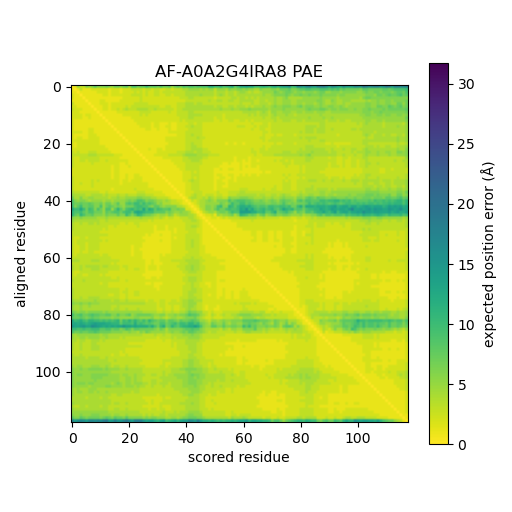 81 ? -11.427 -10.424 -7.838 1.00 87.19 81 GLY A C 1
ATOM 648 O O . GLY A 1 81 ? -12.593 -10.220 -8.180 1.00 87.19 81 GLY A O 1
ATOM 649 N N . ILE A 1 82 ? -10.632 -9.414 -7.461 1.00 90.31 82 ILE A N 1
ATOM 650 C CA . ILE A 1 82 ? -11.055 -8.007 -7.526 1.00 90.31 82 ILE A CA 1
ATOM 651 C C . ILE A 1 82 ? -10.924 -7.492 -8.966 1.00 90.31 82 ILE A C 1
ATOM 653 O O . ILE A 1 82 ? -9.846 -7.496 -9.562 1.00 90.31 82 ILE A O 1
ATOM 657 N N . ALA A 1 83 ? -12.039 -7.022 -9.530 1.00 85.81 83 ALA A N 1
ATOM 658 C CA . ALA A 1 83 ? -12.074 -6.433 -10.866 1.00 85.81 8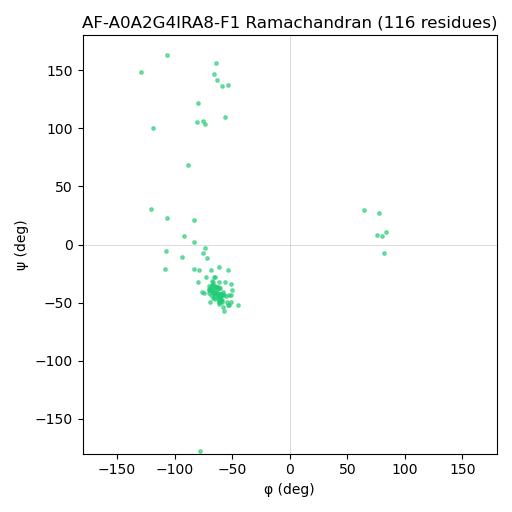3 ALA A CA 1
ATOM 659 C C . ALA A 1 83 ? -11.281 -5.113 -10.940 1.00 85.81 83 ALA A C 1
ATOM 661 O O . ALA A 1 83 ? -11.277 -4.323 -9.996 1.00 85.81 83 ALA A O 1
ATOM 662 N N . GLY A 1 84 ? -10.666 -4.843 -12.097 1.00 81.19 84 GLY A N 1
ATOM 663 C CA . GLY A 1 84 ? -9.908 -3.606 -12.330 1.00 81.19 84 GLY A CA 1
ATOM 664 C C . GLY A 1 84 ? -8.518 -3.595 -11.688 1.00 81.19 84 GLY A C 1
ATOM 665 O O . GLY A 1 84 ? -8.011 -2.529 -11.343 1.00 81.19 84 GLY A O 1
ATOM 666 N N . ARG A 1 85 ? -7.916 -4.776 -11.503 1.00 77.06 85 ARG A N 1
ATOM 667 C CA . ARG A 1 85 ? -6.549 -4.920 -10.998 1.00 77.06 85 ARG A CA 1
ATOM 668 C C . ARG A 1 85 ? -5.551 -4.194 -11.920 1.00 77.06 85 ARG A C 1
ATOM 670 O O . ARG A 1 85 ? -5.648 -4.350 -13.138 1.00 77.06 85 ARG A O 1
ATOM 677 N N . PRO 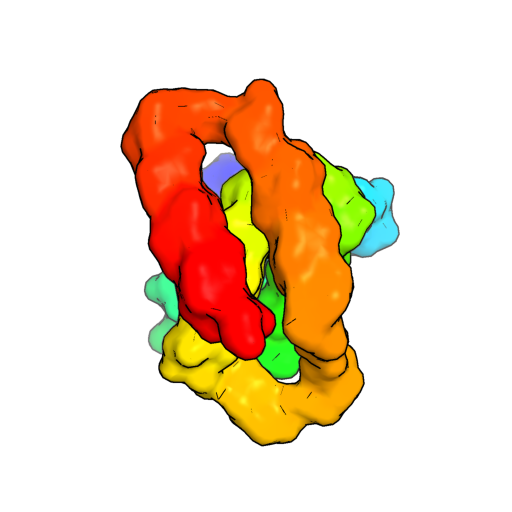A 1 86 ? -4.583 -3.452 -11.359 1.00 84.25 86 PRO A N 1
ATOM 678 C CA . PRO A 1 86 ? -3.494 -2.846 -12.111 1.00 84.25 86 PRO A CA 1
ATOM 679 C C . PRO A 1 86 ? -2.747 -3.863 -12.962 1.00 84.25 86 PRO A C 1
ATOM 681 O O . PRO A 1 86 ? -2.423 -4.966 -12.508 1.00 84.25 86 PRO A O 1
ATOM 684 N N . GLU A 1 87 ? -2.439 -3.470 -14.192 1.00 91.44 87 GLU A N 1
ATOM 685 C CA . GLU A 1 87 ? -1.572 -4.253 -15.061 1.00 91.44 87 GLU A CA 1
ATOM 686 C C . GLU A 1 87 ? -0.163 -4.346 -14.464 1.00 91.44 87 GLU A C 1
ATOM 688 O O . GLU A 1 87 ? 0.285 -3.461 -13.727 1.00 91.44 87 GLU A O 1
ATOM 693 N N . ARG A 1 88 ? 0.591 -5.385 -14.846 1.00 93.69 88 ARG A N 1
ATOM 694 C CA . ARG A 1 88 ? 1.992 -5.558 -14.419 1.00 93.69 88 ARG A CA 1
ATOM 695 C C . ARG A 1 88 ? 2.839 -4.300 -14.663 1.00 93.69 88 ARG A C 1
ATOM 697 O O . ARG A 1 88 ? 3.691 -3.972 -13.843 1.00 93.69 88 ARG A O 1
ATOM 704 N N . ALA A 1 89 ? 2.564 -3.558 -15.737 1.00 95.44 89 ALA A N 1
ATOM 705 C CA . ALA A 1 89 ? 3.245 -2.304 -16.057 1.00 95.44 89 ALA A CA 1
ATOM 706 C C . ALA A 1 89 ? 2.943 -1.153 -15.074 1.00 95.44 89 ALA A C 1
ATOM 708 O O . ALA A 1 89 ? 3.794 -0.289 -14.875 1.00 95.44 89 ALA A O 1
ATOM 709 N N . GLU A 1 90 ? 1.749 -1.096 -14.474 1.00 95.81 90 GLU A N 1
ATOM 710 C CA . GLU A 1 90 ? 1.434 -0.122 -13.414 1.00 95.81 90 GLU A CA 1
ATOM 711 C C . GLU A 1 90 ? 2.110 -0.534 -12.098 1.00 95.81 90 GLU A C 1
ATOM 713 O O . GLU A 1 90 ? 2.731 0.299 -11.441 1.00 95.81 90 GLU A O 1
ATOM 718 N N . LEU A 1 91 ? 2.089 -1.831 -11.766 1.00 97.50 91 LEU A N 1
ATOM 719 C CA . LEU A 1 91 ? 2.781 -2.364 -10.586 1.00 97.50 91 LEU A CA 1
ATOM 720 C C . LEU A 1 91 ? 4.290 -2.094 -10.636 1.00 97.50 91 LEU A C 1
ATOM 722 O O . LEU A 1 91 ? 4.867 -1.647 -9.647 1.00 97.50 91 LEU A O 1
ATOM 726 N N . LYS A 1 92 ? 4.922 -2.295 -11.799 1.00 97.94 92 LYS A N 1
ATOM 727 C CA . LYS A 1 92 ? 6.341 -1.984 -11.996 1.00 97.94 92 LYS A CA 1
ATOM 728 C C . LYS A 1 92 ? 6.630 -0.492 -11.802 1.00 97.94 92 LYS A C 1
ATOM 730 O O . LYS A 1 92 ? 7.568 -0.148 -11.093 1.00 97.94 92 LYS A O 1
ATOM 735 N N . ARG A 1 93 ? 5.782 0.392 -12.338 1.00 97.88 93 ARG A N 1
ATOM 736 C CA . ARG A 1 93 ? 5.920 1.847 -12.150 1.00 97.88 93 ARG A CA 1
ATOM 737 C C . ARG A 1 93 ? 5.829 2.268 -10.683 1.00 97.88 93 ARG A C 1
ATOM 739 O O . ARG A 1 93 ? 6.573 3.147 -10.255 1.00 97.88 93 ARG A O 1
ATOM 746 N N . PHE A 1 94 ? 4.967 1.630 -9.887 1.00 98.31 94 PHE A N 1
ATOM 747 C CA . PHE A 1 94 ? 4.937 1.872 -8.441 1.00 98.31 94 PHE A CA 1
ATOM 748 C C . PHE A 1 94 ? 6.274 1.538 -7.774 1.00 98.31 94 PHE A C 1
ATOM 750 O O . PHE A 1 94 ? 6.749 2.318 -6.951 1.00 98.31 94 PHE A O 1
ATOM 757 N N . LEU A 1 95 ? 6.885 0.412 -8.142 1.00 98.50 95 LEU A N 1
ATOM 758 C CA . LEU A 1 95 ? 8.184 -0.005 -7.616 1.00 98.50 95 LEU A CA 1
ATOM 759 C C . LEU A 1 95 ? 9.314 0.947 -8.033 1.00 98.50 95 LEU A C 1
ATOM 761 O O . LEU A 1 95 ? 10.084 1.377 -7.178 1.00 98.50 95 LEU A O 1
ATOM 765 N N . GLU A 1 96 ? 9.357 1.354 -9.302 1.00 97.88 96 GLU A N 1
ATOM 766 C CA . GLU A 1 96 ? 10.326 2.334 -9.818 1.00 97.88 96 GLU A CA 1
ATOM 767 C C . GLU A 1 96 ? 10.236 3.676 -9.068 1.00 97.88 96 GLU A C 1
ATOM 769 O O . GLU A 1 96 ? 11.252 4.270 -8.711 1.00 97.88 96 GLU A O 1
ATOM 774 N N . HIS A 1 97 ? 9.020 4.139 -8.763 1.00 97.81 97 HIS A N 1
ATOM 775 C CA . HIS A 1 97 ? 8.798 5.368 -7.996 1.00 97.81 97 HIS A CA 1
ATOM 776 C C . HIS A 1 97 ? 9.131 5.230 -6.504 1.00 97.81 97 HIS A C 1
ATOM 778 O O . HIS A 1 97 ? 9.455 6.232 -5.855 1.00 97.81 97 HIS A O 1
ATOM 784 N N . ALA A 1 98 ? 9.016 4.027 -5.939 1.00 97.88 98 ALA A N 1
ATOM 785 C CA . ALA A 1 98 ? 9.343 3.755 -4.543 1.00 97.88 98 ALA A CA 1
ATOM 786 C C . ALA A 1 98 ? 10.852 3.586 -4.327 1.00 97.88 98 ALA A C 1
ATOM 788 O O . ALA A 1 98 ? 11.354 3.985 -3.276 1.00 97.88 98 ALA A O 1
ATOM 789 N N . TRP A 1 99 ? 11.565 3.052 -5.325 1.00 97.31 99 TRP A N 1
ATOM 790 C CA . TRP A 1 99 ? 12.994 2.739 -5.276 1.00 97.31 99 TRP A CA 1
ATOM 791 C C . TRP A 1 99 ? 13.875 3.835 -4.654 1.00 97.31 99 TRP A C 1
ATOM 793 O O . TRP A 1 99 ? 14.590 3.546 -3.697 1.00 97.31 99 TRP A O 1
ATOM 803 N N . PRO A 1 100 ? 13.814 5.110 -5.092 1.00 97.19 100 PRO A N 1
ATOM 804 C CA . PRO A 1 100 ? 14.699 6.143 -4.550 1.00 97.19 100 PRO A CA 1
ATOM 805 C C . PRO A 1 100 ? 14.330 6.611 -3.129 1.00 97.19 100 PRO A C 1
ATOM 807 O O . PRO A 1 100 ? 15.009 7.478 -2.585 1.00 97.19 100 PRO A O 1
ATOM 810 N N . LYS A 1 101 ? 13.236 6.110 -2.537 1.00 96.38 101 LYS A N 1
ATOM 811 C CA . LYS A 1 101 ? 12.679 6.585 -1.255 1.00 96.38 101 LYS A CA 1
ATOM 812 C C . LYS A 1 101 ? 12.893 5.611 -0.098 1.00 96.38 101 LYS A C 1
ATOM 814 O O . LYS A 1 101 ? 12.495 5.923 1.024 1.00 96.38 101 LYS A O 1
ATOM 819 N N . VAL A 1 102 ? 13.438 4.431 -0.371 1.00 94.25 102 VAL A N 1
ATOM 820 C CA . VAL A 1 102 ? 13.613 3.364 0.617 1.00 94.25 102 VAL A CA 1
ATOM 821 C C . VAL A 1 102 ? 15.078 3.213 1.016 1.00 94.25 102 VAL A C 1
ATOM 823 O O . VAL A 1 102 ? 15.978 3.726 0.355 1.00 94.25 102 VAL A O 1
ATOM 826 N N . ASP A 1 103 ? 15.313 2.534 2.135 1.00 96.06 103 ASP A N 1
ATOM 827 C CA . ASP A 1 103 ? 16.656 2.149 2.559 1.00 96.06 103 ASP A CA 1
ATOM 828 C C . ASP A 1 103 ? 17.168 0.931 1.766 1.00 96.06 103 ASP A C 1
ATOM 830 O O . ASP A 1 103 ? 16.501 0.416 0.869 1.00 96.06 103 ASP A O 1
ATOM 834 N N . TYR A 1 104 ? 18.366 0.451 2.105 1.00 95.50 104 TYR A N 1
ATOM 835 C CA . TYR A 1 104 ? 18.984 -0.696 1.437 1.00 95.50 104 TYR A CA 1
ATOM 836 C C . TYR A 1 104 ? 18.099 -1.954 1.445 1.00 95.50 104 TYR A C 1
ATOM 838 O O . TYR A 1 104 ? 17.963 -2.618 0.420 1.00 95.50 104 TYR A O 1
ATOM 846 N N . LEU A 1 105 ? 17.475 -2.274 2.584 1.00 96.31 105 LEU A N 1
ATOM 847 C CA . LEU A 1 105 ? 16.632 -3.467 2.710 1.00 96.31 105 LEU A CA 1
ATOM 848 C C . LEU A 1 105 ? 15.332 -3.318 1.919 1.00 96.31 105 LEU A C 1
ATOM 850 O O . LEU A 1 105 ? 14.876 -4.273 1.292 1.00 96.31 105 LEU A O 1
ATOM 854 N N . GLY A 1 106 ? 14.751 -2.118 1.917 1.00 95.81 106 GLY A N 1
ATOM 855 C CA . GLY A 1 106 ? 13.627 -1.795 1.052 1.00 95.81 106 GLY A CA 1
ATOM 856 C C . GLY A 1 106 ? 13.995 -1.900 -0.426 1.00 95.81 106 GLY A C 1
ATOM 857 O O . GLY A 1 106 ? 13.188 -2.407 -1.199 1.00 95.81 106 GLY A O 1
ATOM 858 N N . GLY A 1 107 ? 15.211 -1.496 -0.802 1.00 97.62 107 GLY A N 1
ATOM 859 C CA . GLY A 1 107 ? 15.757 -1.687 -2.144 1.00 97.62 107 GLY A CA 1
ATOM 860 C C . GLY A 1 107 ? 15.774 -3.164 -2.532 1.00 97.62 107 GLY A C 1
ATOM 861 O O . GLY A 1 107 ? 15.098 -3.550 -3.474 1.00 97.62 107 GLY A O 1
ATOM 862 N N . LEU A 1 108 ? 16.425 -4.028 -1.749 1.00 98.06 108 LEU A N 1
ATOM 863 C CA . LEU A 1 108 ? 16.454 -5.471 -2.044 1.00 98.06 108 LEU A CA 1
ATOM 864 C C . LEU A 1 108 ? 15.052 -6.067 -2.253 1.00 98.06 108 LEU A C 1
ATOM 866 O O . LEU A 1 108 ? 14.823 -6.805 -3.208 1.00 98.06 108 LEU A O 1
ATOM 870 N N . LEU A 1 109 ? 14.088 -5.694 -1.404 1.00 97.69 109 LEU A N 1
ATOM 871 C CA . LEU A 1 109 ? 12.704 -6.134 -1.568 1.00 97.69 109 LEU A CA 1
ATOM 872 C C . LEU A 1 109 ? 12.091 -5.641 -2.886 1.00 97.69 109 LEU A C 1
ATOM 874 O O . LEU A 1 109 ? 11.364 -6.389 -3.535 1.00 97.69 109 LEU A O 1
ATOM 878 N N . ILE A 1 110 ? 12.322 -4.387 -3.273 1.00 98.44 110 ILE A N 1
ATOM 879 C CA . ILE A 1 110 ? 11.781 -3.869 -4.529 1.00 98.44 110 ILE A CA 1
ATOM 880 C C . ILE A 1 110 ? 12.396 -4.599 -5.731 1.00 98.44 110 ILE A C 1
ATOM 882 O O . ILE A 1 110 ? 11.653 -4.915 -6.659 1.00 98.44 110 ILE A O 1
ATOM 886 N N . ASP A 1 111 ? 13.691 -4.913 -5.709 1.00 98.12 111 ASP A N 1
ATOM 887 C CA . ASP A 1 111 ? 14.355 -5.662 -6.784 1.00 98.12 111 ASP A CA 1
ATOM 888 C C . ASP A 1 111 ? 13.735 -7.054 -6.948 1.00 98.12 111 ASP A C 1
ATOM 890 O O . ASP A 1 111 ? 13.360 -7.438 -8.060 1.00 98.12 111 ASP A O 1
ATOM 894 N N . ASP A 1 112 ? 13.524 -7.768 -5.838 1.00 98.31 112 ASP A N 1
ATOM 895 C CA . ASP A 1 112 ? 12.858 -9.075 -5.832 1.00 98.31 112 ASP A CA 1
ATOM 896 C C . ASP A 1 112 ? 11.431 -8.988 -6.402 1.00 98.31 112 ASP A C 1
ATOM 898 O O . ASP A 1 112 ? 11.003 -9.827 -7.201 1.00 98.31 112 ASP A O 1
ATOM 902 N N . LEU A 1 113 ? 10.678 -7.948 -6.024 1.00 98.25 113 LEU A N 1
ATOM 903 C CA . LEU A 1 113 ? 9.322 -7.727 -6.533 1.00 98.25 113 LEU A CA 1
ATOM 904 C C . LEU A 1 113 ? 9.318 -7.352 -8.023 1.00 98.25 113 LEU A C 1
ATOM 906 O O . LEU A 1 113 ? 8.418 -7.775 -8.749 1.00 98.25 113 LEU A O 1
ATOM 910 N N . MET A 1 114 ? 10.304 -6.584 -8.496 1.00 97.69 114 MET A N 1
ATOM 911 C CA . MET A 1 114 ? 10.458 -6.266 -9.918 1.00 97.69 114 MET A CA 1
ATOM 912 C C . MET A 1 114 ? 10.789 -7.517 -10.734 1.00 97.69 114 MET A C 1
ATOM 914 O O . MET A 1 114 ? 10.210 -7.701 -11.804 1.00 97.69 114 MET A O 1
ATOM 918 N N . ALA A 1 115 ? 11.655 -8.398 -10.225 1.00 97.25 115 ALA A N 1
ATOM 919 C CA . ALA A 1 115 ? 11.980 -9.667 -10.871 1.00 97.25 115 ALA A CA 1
ATOM 920 C C . ALA A 1 115 ? 10.751 -10.586 -10.997 1.00 97.25 115 ALA A C 1
ATOM 922 O O . ALA A 1 115 ? 10.574 -11.239 -12.022 1.00 97.25 115 ALA A O 1
ATOM 923 N N . ALA A 1 116 ? 9.858 -10.582 -10.003 1.00 96.44 116 ALA A N 1
ATOM 924 C CA . ALA A 1 116 ? 8.609 -11.348 -10.024 1.00 96.44 116 ALA A CA 1
ATOM 925 C C . ALA A 1 116 ? 7.537 -10.803 -10.997 1.00 96.44 116 ALA A C 1
ATOM 927 O O . ALA A 1 116 ? 6.523 -11.467 -11.231 1.00 96.44 116 ALA A O 1
ATOM 928 N N . LEU A 1 117 ? 7.723 -9.594 -11.543 1.00 92.88 117 LEU A N 1
ATOM 929 C CA . LEU A 1 117 ? 6.811 -8.971 -12.512 1.00 92.88 117 LEU A CA 1
ATOM 930 C C . LEU A 1 117 ? 7.200 -9.215 -13.978 1.00 92.88 117 LEU A C 1
ATOM 932 O O . LEU A 1 117 ? 6.376 -8.921 -14.855 1.00 92.88 117 LEU A O 1
ATOM 936 N N . VAL A 1 118 ? 8.401 -9.746 -14.235 1.00 79.62 118 VAL A N 1
ATOM 937 C CA . VAL A 1 118 ? 8.862 -10.211 -15.559 1.00 79.62 118 VAL A CA 1
ATOM 938 C C . VAL A 1 118 ? 8.054 -11.436 -16.003 1.00 79.62 118 VAL A C 1
ATOM 940 O O . VAL A 1 118 ? 7.826 -11.547 -17.224 1.00 79.62 118 VAL A O 1
#